Protein AF-A0A318J160-F1 (afdb_monomer)

Sequence (65 aa):
MKLCSACAPSKFRDGSSTGNGSWHGEFDRVFLPKGMFKTNGLGNLEHIETGSEDFRSYAISGDDA

Nearest PDB structures (foldseek):
  6x2o-assembly1_C  TM=2.163E-01  e=9.825E+00  Saccharomyces cerevisiae

pLDDT: mean 86.64, std 12.1, range [49.59, 98.0]

Solvent-accessible surface area (backbone atoms only — not comparable to full-atom values): 4314 Å² total; per-residue (Å²): 138,84,71,52,47,53,74,32,68,41,50,46,96,89,64,49,73,62,88,32,49,44,82,84,71,87,62,85,89,78,40,60,63,86,88,47,62,44,71,45,100,84,69,46,58,23,29,71,91,78,65,44,62,67,59,73,85,54,53,47,57,82,92,78,101

Foldseek 3Di:
DDDDLLRDDQADPVRDGPSGNDDPPPDDDFDADPPQWDQDPVRAIAGPPPRDSPRNVRGDDPVVD

Mean predicted aligned error: 7.94 Å

Organism: Burkholderia pyrrocinia (NCBI:txid60550)

Structure (mmCIF, N/CA/C/O backbone):
data_AF-A0A318J160-F1
#
_entry.id   AF-A0A318J160-F1
#
loop_
_atom_site.group_PDB
_atom_site.id
_atom_site.type_symbol
_atom_site.label_atom_id
_atom_site.label_alt_id
_atom_site.label_comp_id
_atom_site.label_asym_id
_atom_site.label_entity_id
_atom_site.label_seq_id
_atom_site.pdbx_PDB_ins_code
_atom_site.Cartn_x
_atom_site.Cartn_y
_atom_site.Cartn_z
_atom_site.occupancy
_atom_site.B_iso_or_equiv
_atom_site.auth_seq_id
_atom_site.auth_comp_id
_atom_site.auth_asym_id
_atom_site.auth_atom_id
_atom_site.pdbx_PDB_model_num
ATOM 1 N N . MET A 1 1 ? 9.254 13.853 -18.060 1.00 49.59 1 MET A N 1
ATOM 2 C CA . MET A 1 1 ? 8.548 12.910 -17.168 1.00 49.59 1 MET A CA 1
ATOM 3 C C . MET A 1 1 ? 9.492 11.746 -16.894 1.00 49.59 1 MET A C 1
ATOM 5 O O . MET A 1 1 ? 9.971 11.168 -17.860 1.00 49.59 1 MET A O 1
ATOM 9 N N . LYS A 1 2 ? 9.866 11.478 -15.637 1.00 59.19 2 LYS A N 1
ATOM 10 C CA . LYS A 1 2 ? 10.712 10.326 -15.273 1.00 59.19 2 LYS A CA 1
ATOM 11 C C . LYS A 1 2 ? 9.792 9.245 -14.704 1.00 59.19 2 LYS A C 1
ATOM 13 O O . LYS A 1 2 ? 9.012 9.547 -13.809 1.00 59.19 2 LYS A O 1
ATOM 18 N N . LEU A 1 3 ? 9.829 8.040 -15.266 1.00 65.25 3 LEU A N 1
ATOM 19 C CA . LEU A 1 3 ? 9.094 6.896 -14.722 1.00 65.25 3 LEU A CA 1
ATOM 20 C C . LEU A 1 3 ? 9.786 6.410 -13.444 1.00 65.25 3 LEU A C 1
ATOM 22 O O . LEU A 1 3 ? 11.010 6.503 -13.338 1.00 65.25 3 LEU A O 1
ATOM 26 N N . CYS A 1 4 ? 9.006 5.887 -12.496 1.00 71.81 4 CYS A N 1
ATOM 27 C CA . CYS A 1 4 ? 9.548 5.208 -11.322 1.00 71.81 4 CYS A CA 1
ATOM 28 C C . CYS A 1 4 ? 10.417 4.017 -11.768 1.00 71.81 4 CYS A C 1
ATOM 30 O O . CYS A 1 4 ? 10.100 3.400 -12.789 1.00 71.81 4 CYS A O 1
ATOM 32 N N . SER A 1 5 ? 11.488 3.661 -11.045 1.00 71.88 5 SER A N 1
ATOM 33 C CA . SER A 1 5 ? 12.359 2.553 -11.482 1.00 71.88 5 SER A CA 1
ATOM 34 C C . SER A 1 5 ? 11.595 1.231 -11.561 1.00 71.88 5 SER A C 1
ATOM 36 O O . SER A 1 5 ? 11.854 0.451 -12.464 1.00 71.88 5 SER A O 1
ATOM 38 N N . ALA A 1 6 ? 10.589 1.001 -10.711 1.00 74.69 6 ALA A N 1
ATOM 39 C CA . ALA A 1 6 ? 9.728 -0.182 -10.805 1.00 74.69 6 ALA A CA 1
ATOM 40 C C . ALA A 1 6 ? 8.839 -0.187 -12.069 1.00 74.69 6 ALA A C 1
ATOM 42 O O . ALA A 1 6 ? 8.477 -1.245 -12.573 1.00 74.69 6 ALA A O 1
ATOM 43 N N . CYS A 1 7 ? 8.507 0.996 -12.585 1.00 77.25 7 CYS A N 1
ATOM 44 C CA . CYS A 1 7 ? 7.622 1.224 -13.723 1.00 77.25 7 CYS A CA 1
ATOM 45 C C . CYS A 1 7 ? 8.391 1.298 -15.054 1.00 77.25 7 CYS A C 1
ATOM 47 O O . CYS A 1 7 ? 7.799 1.201 -16.129 1.00 77.25 7 CYS A O 1
ATOM 49 N N . ALA A 1 8 ? 9.698 1.560 -14.990 1.00 84.00 8 ALA A N 1
ATOM 50 C CA . ALA A 1 8 ? 10.552 1.695 -16.156 1.00 84.00 8 ALA A CA 1
ATOM 51 C C . ALA A 1 8 ? 10.874 0.313 -16.763 1.00 84.00 8 ALA A C 1
ATOM 53 O O . ALA A 1 8 ? 10.976 -0.673 -16.028 1.00 84.00 8 ALA A O 1
ATOM 54 N N . PRO A 1 9 ? 11.056 0.218 -18.096 1.00 88.31 9 PRO A N 1
ATOM 55 C CA . PRO A 1 9 ? 11.386 -1.041 -18.760 1.00 88.31 9 PRO A CA 1
ATOM 56 C C . PRO A 1 9 ? 12.597 -1.707 -18.112 1.00 88.31 9 PRO A C 1
ATOM 58 O O . PRO A 1 9 ? 13.623 -1.053 -17.946 1.00 88.31 9 PRO A O 1
ATOM 61 N N . SER A 1 10 ? 12.497 -2.993 -17.771 1.00 89.94 10 SER A N 1
ATOM 62 C CA . SER A 1 10 ? 13.576 -3.745 -17.109 1.00 89.94 10 SER A CA 1
ATOM 63 C C . SER A 1 10 ? 14.634 -4.278 -18.078 1.00 89.94 10 SER A C 1
ATOM 65 O O . SER A 1 10 ? 15.741 -4.621 -17.663 1.00 89.94 10 SER A O 1
ATOM 67 N N . LYS A 1 11 ? 14.310 -4.340 -19.376 1.00 91.50 11 LYS A N 1
ATOM 68 C CA . LYS A 1 11 ? 15.199 -4.836 -20.429 1.00 91.50 11 LYS A CA 1
ATOM 69 C C . LYS A 1 11 ? 15.184 -3.935 -21.659 1.00 91.50 11 LYS A C 1
ATOM 71 O O . LYS A 1 11 ? 14.138 -3.402 -22.032 1.00 91.50 11 LYS A O 1
ATOM 76 N N . PHE A 1 12 ? 16.336 -3.810 -22.306 1.00 88.62 12 PHE A N 1
ATOM 77 C CA . PHE A 1 12 ? 16.449 -3.289 -23.663 1.00 88.62 12 PHE A CA 1
ATOM 78 C C . PHE A 1 12 ? 15.977 -4.337 -24.683 1.00 88.62 12 PHE A C 1
ATOM 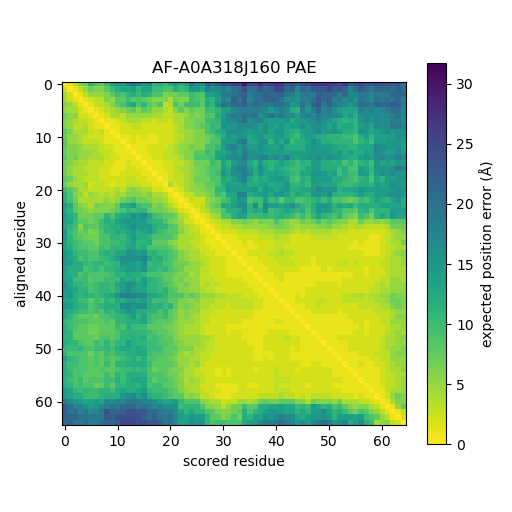80 O O . PHE A 1 12 ? 15.745 -5.501 -24.352 1.00 88.62 12 PHE A O 1
ATOM 87 N N . ARG A 1 13 ? 15.829 -3.934 -25.951 1.00 91.50 13 ARG A N 1
ATOM 88 C CA . ARG A 1 13 ? 15.352 -4.822 -27.031 1.00 91.50 13 ARG A CA 1
ATOM 89 C C . ARG A 1 13 ? 16.260 -6.035 -27.261 1.00 91.50 13 ARG A C 1
ATOM 91 O O . ARG A 1 13 ? 15.781 -7.077 -27.688 1.00 91.50 13 ARG A O 1
ATOM 98 N N . ASP A 1 14 ? 17.551 -5.894 -26.987 1.00 94.25 14 ASP A N 1
ATOM 99 C CA . ASP A 1 14 ? 18.544 -6.972 -27.066 1.00 94.25 14 ASP A CA 1
ATOM 10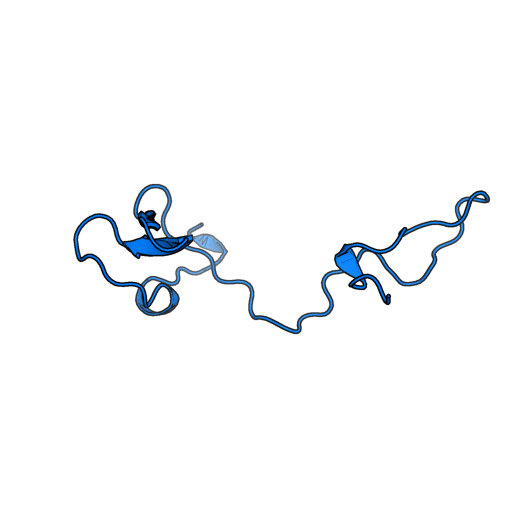0 C C . ASP A 1 14 ? 18.534 -7.903 -25.837 1.00 94.25 14 ASP A C 1
ATOM 102 O O . ASP A 1 14 ? 19.315 -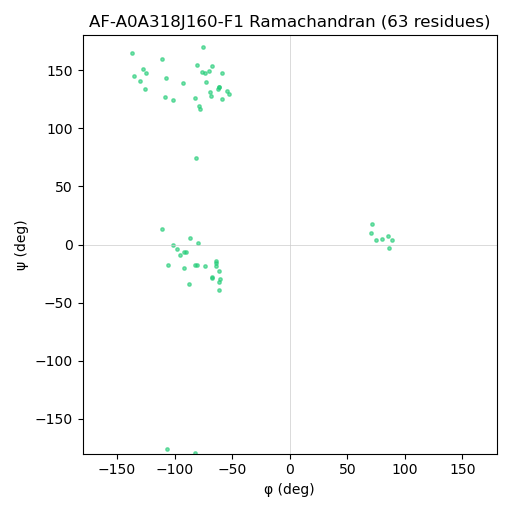8.848 -25.764 1.00 94.25 14 ASP A O 1
ATOM 106 N N . GLY A 1 15 ? 17.642 -7.654 -24.874 1.00 88.94 15 GLY A N 1
ATOM 107 C CA . GLY A 1 15 ? 17.494 -8.439 -23.655 1.00 88.94 15 GLY A CA 1
ATOM 108 C C . GLY A 1 15 ? 18.420 -8.026 -22.510 1.00 88.94 15 GLY A C 1
ATOM 109 O O . GLY A 1 15 ? 18.285 -8.589 -21.420 1.00 88.94 15 GLY A O 1
ATOM 110 N N . SER A 1 16 ? 19.314 -7.051 -22.707 1.00 93.25 16 SER A N 1
ATOM 111 C CA . SER A 1 16 ? 20.196 -6.550 -21.647 1.00 93.25 16 SER A CA 1
ATOM 112 C C . SER A 1 16 ? 19.423 -5.755 -20.584 1.00 93.25 16 SER A C 1
ATOM 114 O O . SER A 1 16 ? 18.380 -5.162 -20.865 1.00 93.25 16 SER A O 1
ATOM 116 N N . SER A 1 17 ? 19.899 -5.783 -19.335 1.00 90.12 17 SER A N 1
ATOM 117 C CA . SER A 1 17 ? 19.233 -5.119 -18.204 1.00 90.12 17 SER A CA 1
ATOM 118 C C . SER A 1 17 ? 19.391 -3.602 -18.270 1.00 90.12 17 SER A C 1
ATOM 120 O O . SER A 1 17 ? 20.471 -3.093 -18.562 1.00 90.12 17 SER A O 1
ATOM 122 N N . THR A 1 18 ? 18.329 -2.876 -17.931 1.00 87.94 18 THR A N 1
ATOM 123 C CA . THR A 1 18 ? 18.344 -1.406 -17.834 1.00 87.94 18 THR A CA 1
ATOM 124 C C . THR A 1 18 ? 18.719 -0.902 -16.438 1.00 87.94 18 THR A C 1
ATOM 126 O O . THR A 1 18 ? 18.819 0.307 -16.237 1.00 87.94 18 THR A O 1
ATOM 129 N N . GLY A 1 19 ? 18.856 -1.802 -15.456 1.00 84.44 19 GLY A N 1
ATOM 130 C CA . GLY A 1 19 ? 18.972 -1.441 -14.037 1.00 84.44 19 GLY A CA 1
ATOM 131 C C . GLY A 1 19 ? 17.654 -0.995 -13.388 1.00 84.44 19 GLY A C 1
ATOM 132 O O . GLY A 1 19 ? 17.655 -0.620 -12.220 1.00 84.44 19 GLY A O 1
ATOM 133 N N . ASN A 1 20 ? 16.536 -1.050 -14.120 1.00 85.75 20 ASN A N 1
ATOM 134 C CA . ASN A 1 20 ? 15.189 -0.757 -13.629 1.00 85.75 20 ASN A CA 1
ATOM 135 C C . ASN A 1 20 ? 14.354 -2.046 -13.472 1.00 85.75 20 ASN A C 1
ATOM 137 O O . ASN A 1 20 ? 14.832 -3.157 -13.693 1.00 85.75 20 ASN A O 1
ATOM 141 N N . GLY A 1 21 ? 13.083 -1.904 -13.102 1.00 78.81 21 GLY A N 1
ATOM 142 C CA . GLY A 1 21 ? 12.146 -2.999 -12.849 1.00 78.81 21 GLY A CA 1
ATOM 143 C C . GLY A 1 21 ? 12.209 -3.559 -11.430 1.00 78.81 21 GLY A C 1
ATOM 144 O O . GLY A 1 21 ? 11.563 -4.563 -11.142 1.00 78.81 21 GLY A O 1
ATOM 145 N N . SER A 1 22 ? 12.974 -2.926 -10.542 1.00 76.19 22 SER A N 1
ATOM 146 C CA . SER A 1 22 ? 13.029 -3.255 -9.122 1.00 76.19 22 SER A CA 1
ATOM 147 C C . SER A 1 22 ? 12.334 -2.184 -8.289 1.00 76.19 22 SER A C 1
ATOM 149 O O . SER A 1 22 ? 12.403 -0.982 -8.571 1.00 76.19 22 SER A O 1
ATOM 151 N N . TRP A 1 23 ? 11.667 -2.644 -7.230 1.00 73.06 23 TRP A N 1
ATOM 152 C CA . TRP A 1 23 ? 11.270 -1.778 -6.131 1.00 73.06 23 TRP A CA 1
ATOM 153 C C . TRP A 1 23 ? 12.525 -1.136 -5.540 1.00 73.06 23 TRP A C 1
ATOM 155 O O . TRP A 1 23 ? 13.460 -1.842 -5.170 1.00 73.06 23 TRP A O 1
ATOM 165 N N . HIS A 1 24 ? 12.549 0.190 -5.460 1.00 69.75 24 HIS A N 1
ATOM 166 C CA . HIS A 1 24 ? 13.707 0.944 -4.973 1.00 69.75 24 HIS A CA 1
ATOM 167 C C . HIS A 1 24 ? 13.714 1.120 -3.447 1.00 69.75 24 HIS A C 1
ATOM 169 O O . HIS A 1 24 ? 14.583 1.805 -2.921 1.00 69.75 24 HIS A O 1
ATOM 175 N N . GLY A 1 25 ? 12.769 0.498 -2.730 1.00 69.56 25 GLY A N 1
ATOM 176 C CA . GLY A 1 25 ? 12.767 0.490 -1.265 1.00 69.56 25 GLY A CA 1
ATOM 177 C C . GLY A 1 25 ? 12.405 1.828 -0.624 1.00 69.56 25 GLY A C 1
ATOM 178 O O . GLY A 1 25 ? 12.686 2.018 0.548 1.00 69.56 25 GLY A O 1
ATOM 179 N N . GLU A 1 26 ? 11.798 2.758 -1.367 1.00 72.00 26 GLU A N 1
ATOM 180 C CA . GLU A 1 26 ? 11.458 4.091 -0.837 1.00 72.00 26 GLU A CA 1
ATOM 181 C C . GLU A 1 26 ? 10.270 4.066 0.129 1.00 72.00 26 GLU A C 1
ATOM 183 O O . GLU A 1 26 ? 10.118 4.970 0.945 1.00 72.00 26 GLU A O 1
ATOM 188 N N . PHE A 1 27 ? 9.469 2.999 0.090 1.00 78.38 27 PHE A N 1
ATOM 189 C CA . PHE A 1 27 ? 8.450 2.739 1.098 1.00 78.38 27 PHE A CA 1
ATOM 190 C C . PHE A 1 27 ? 8.573 1.308 1.613 1.00 78.38 27 PHE A C 1
ATOM 192 O O . PHE A 1 27 ? 8.819 0.369 0.842 1.00 78.38 27 PHE A O 1
ATOM 199 N N . ASP A 1 28 ? 8.371 1.155 2.919 1.00 81.19 28 ASP A N 1
ATOM 200 C CA . ASP A 1 28 ? 8.346 -0.147 3.568 1.00 81.19 28 ASP A CA 1
ATOM 201 C C . ASP A 1 28 ? 7.210 -0.998 3.004 1.00 81.19 28 ASP A C 1
ATOM 203 O O . ASP A 1 28 ? 6.072 -0.543 2.844 1.00 81.19 28 ASP A O 1
ATOM 207 N N . ARG A 1 29 ? 7.511 -2.267 2.717 1.00 84.56 29 ARG A N 1
ATOM 208 C CA . ARG A 1 29 ? 6.477 -3.244 2.385 1.00 84.56 29 ARG A CA 1
ATOM 209 C C . ARG A 1 29 ? 5.803 -3.679 3.685 1.00 84.56 29 ARG A C 1
ATOM 211 O O . ARG A 1 29 ? 6.442 -4.299 4.527 1.00 84.56 29 ARG A O 1
ATOM 218 N N . VAL A 1 30 ? 4.514 -3.382 3.814 1.00 90.00 30 VAL A N 1
ATOM 219 C CA . VAL A 1 30 ? 3.691 -3.765 4.967 1.00 90.00 30 VAL A CA 1
ATOM 220 C C . VAL A 1 30 ? 2.719 -4.860 4.541 1.00 90.00 30 VAL A C 1
ATOM 222 O O . VAL A 1 30 ? 2.002 -4.698 3.553 1.00 90.00 30 VAL A O 1
ATOM 225 N N . PHE A 1 31 ? 2.704 -5.972 5.273 1.00 92.38 31 PHE A N 1
ATOM 226 C CA . PHE A 1 31 ? 1.719 -7.036 5.096 1.00 92.38 31 PHE A CA 1
ATOM 227 C C . PHE A 1 31 ? 0.548 -6.806 6.043 1.00 92.38 31 PHE A C 1
ATOM 229 O O . PHE A 1 31 ? 0.746 -6.410 7.191 1.00 92.38 31 PHE A O 1
ATOM 236 N N . LEU A 1 32 ? -0.665 -7.038 5.550 1.00 94.06 32 LEU A N 1
ATOM 237 C CA . LEU A 1 32 ? -1.900 -6.829 6.297 1.00 94.06 32 LEU A CA 1
ATOM 238 C C . LEU A 1 32 ? -2.728 -8.115 6.304 1.00 94.06 32 LEU A C 1
ATOM 240 O O . LEU A 1 32 ? -2.720 -8.839 5.303 1.00 94.06 32 LEU A O 1
ATOM 244 N N . PRO A 1 33 ? -3.489 -8.375 7.379 1.00 94.06 33 PRO A N 1
ATOM 245 C CA . PRO A 1 33 ? -4.425 -9.484 7.425 1.00 94.06 33 PRO A CA 1
ATOM 246 C C . PRO A 1 33 ? -5.415 -9.444 6.258 1.00 94.06 33 PRO A C 1
ATOM 248 O O . PRO A 1 33 ? -6.036 -8.415 5.958 1.00 94.06 33 PRO A O 1
ATOM 251 N N . LYS A 1 34 ? -5.587 -10.590 5.596 1.00 93.88 34 LYS A N 1
ATOM 252 C CA . LYS A 1 34 ? -6.503 -10.716 4.459 1.00 93.88 34 LYS A CA 1
ATOM 253 C C . LYS A 1 34 ? -7.943 -10.433 4.891 1.00 93.88 34 LYS A C 1
ATOM 255 O O . LYS A 1 34 ? -8.425 -10.968 5.881 1.00 93.88 34 LYS A O 1
ATOM 260 N N . GLY A 1 35 ? -8.640 -9.618 4.100 1.00 95.94 35 GLY A N 1
ATOM 261 C CA . GLY A 1 35 ? -10.066 -9.338 4.284 1.00 95.94 35 GLY A CA 1
ATOM 262 C C . GLY A 1 35 ? -10.414 -8.314 5.368 1.00 95.94 35 GLY A C 1
ATOM 263 O O . GLY A 1 35 ? -11.598 -8.104 5.591 1.00 95.94 35 GLY A O 1
ATOM 264 N N . MET A 1 36 ? -9.437 -7.659 6.010 1.00 96.56 36 MET A N 1
ATOM 265 C CA . MET A 1 36 ? -9.696 -6.672 7.078 1.00 96.56 36 MET A CA 1
ATOM 266 C C . MET A 1 36 ? -9.736 -5.212 6.602 1.00 96.56 36 MET A C 1
ATOM 268 O O . MET A 1 36 ? -10.136 -4.327 7.356 1.00 96.56 36 MET A O 1
ATOM 272 N N . PHE A 1 37 ? -9.357 -4.942 5.351 1.00 97.56 37 PHE A N 1
ATOM 273 C CA . PHE A 1 37 ? -9.270 -3.589 4.799 1.00 97.56 37 PHE A CA 1
ATOM 274 C C . PHE A 1 37 ? -10.050 -3.442 3.495 1.00 97.56 37 PHE A C 1
ATOM 276 O O . PHE A 1 37 ? -10.171 -4.387 2.712 1.00 97.56 37 PHE A O 1
ATOM 283 N N . LYS A 1 38 ? -10.534 -2.226 3.245 1.00 97.25 38 LYS A N 1
ATOM 284 C CA . LYS A 1 38 ? -11.179 -1.798 1.997 1.00 97.25 38 LYS A CA 1
ATOM 285 C C . LYS A 1 38 ? -10.681 -0.408 1.599 1.00 97.25 38 LYS A C 1
ATOM 287 O O . LYS A 1 38 ? -10.115 0.309 2.415 1.00 97.25 38 LYS A O 1
ATOM 292 N N . THR A 1 39 ? -10.925 -0.004 0.359 1.00 97.56 39 THR A N 1
ATOM 293 C CA . THR A 1 39 ? -10.746 1.394 -0.052 1.00 97.56 39 THR A CA 1
ATOM 294 C C . THR A 1 39 ? -11.987 2.196 0.343 1.00 97.56 39 THR A C 1
ATOM 296 O O . THR A 1 39 ? -13.100 1.800 -0.010 1.00 97.56 39 THR A O 1
ATOM 299 N N . ASN A 1 40 ? -11.827 3.293 1.086 1.00 96.69 40 ASN A N 1
ATOM 300 C CA . ASN A 1 40 ? -12.946 4.160 1.469 1.00 96.69 40 ASN A CA 1
ATOM 301 C C . ASN A 1 40 ? -13.326 5.150 0.350 1.00 96.69 40 ASN A C 1
ATOM 303 O O . ASN A 1 40 ? -12.731 5.165 -0.728 1.00 96.69 40 ASN A O 1
ATOM 307 N N . GLY A 1 41 ? -14.330 5.997 0.602 1.00 96.81 41 GLY A N 1
ATOM 308 C CA . GLY A 1 41 ? -14.836 6.961 -0.386 1.00 96.81 41 GLY A CA 1
ATOM 309 C C . GLY A 1 41 ? -13.835 8.041 -0.818 1.00 96.81 41 GLY A C 1
ATOM 310 O O . GLY A 1 41 ? -14.068 8.701 -1.827 1.00 96.81 41 GLY A O 1
ATOM 311 N N . LEU A 1 42 ? -12.730 8.214 -0.084 1.00 96.81 42 LEU A N 1
ATOM 312 C CA . LEU A 1 42 ? -11.650 9.155 -0.399 1.00 96.81 42 LEU A CA 1
ATOM 313 C C . LEU A 1 42 ? -10.464 8.482 -1.107 1.00 96.81 42 LEU A C 1
ATOM 315 O O . LEU A 1 42 ? -9.528 9.167 -1.512 1.00 96.81 42 LEU A O 1
ATOM 319 N N . GLY A 1 43 ? -10.500 7.157 -1.279 1.00 95.12 43 GLY A N 1
ATOM 320 C CA . GLY A 1 43 ? -9.403 6.391 -1.869 1.00 95.12 43 GLY A CA 1
ATOM 321 C C . GLY A 1 43 ? -8.358 5.897 -0.863 1.00 95.12 43 GLY A C 1
ATOM 322 O O . GLY A 1 43 ? -7.381 5.276 -1.280 1.00 95.12 43 GLY A O 1
ATOM 323 N N . ASN A 1 44 ? -8.555 6.124 0.438 1.00 96.62 44 ASN A N 1
ATOM 324 C CA . ASN A 1 44 ? -7.647 5.646 1.479 1.00 96.62 44 ASN A CA 1
ATOM 325 C C . ASN A 1 44 ? -7.908 4.173 1.807 1.00 96.62 44 ASN A C 1
ATOM 327 O O . ASN A 1 44 ? -9.019 3.665 1.636 1.00 96.62 44 ASN A O 1
ATOM 331 N N . LEU A 1 45 ? -6.876 3.489 2.300 1.00 96.38 45 LEU A N 1
ATOM 332 C CA . LEU A 1 45 ? -7.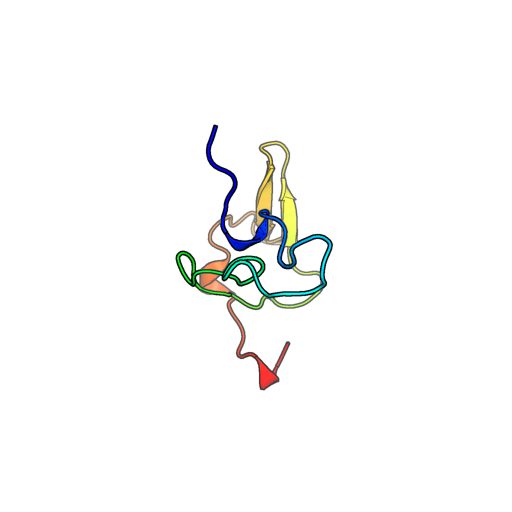006 2.145 2.852 1.00 96.38 45 LEU A CA 1
ATOM 333 C C . LEU A 1 45 ? -7.584 2.241 4.270 1.00 96.38 45 LEU A C 1
ATOM 335 O O . LEU A 1 45 ? -6.975 2.856 5.137 1.00 96.38 45 LEU A O 1
ATOM 339 N N . GLU A 1 46 ? -8.743 1.633 4.495 1.00 97.94 46 GLU A N 1
ATOM 340 C CA . GLU A 1 46 ? -9.533 1.756 5.721 1.00 97.94 46 GLU A CA 1
AT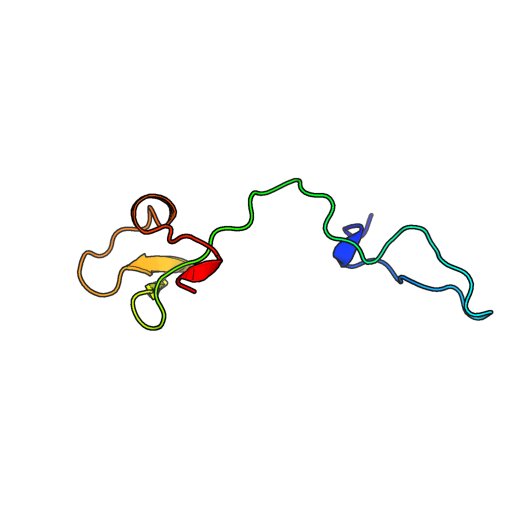OM 341 C C . GLU A 1 46 ? -9.839 0.374 6.307 1.00 97.94 46 GLU A C 1
ATOM 343 O O . GLU A 1 46 ? -10.265 -0.541 5.592 1.00 97.94 46 GLU A O 1
ATOM 348 N N . HIS A 1 47 ? -9.642 0.224 7.617 1.00 98.00 47 HIS A N 1
ATOM 349 C CA . HIS A 1 47 ? -10.017 -0.975 8.356 1.00 98.00 47 HIS A CA 1
ATOM 350 C C . HIS A 1 47 ? -11.544 -1.108 8.433 1.00 98.00 47 HIS A C 1
ATOM 352 O O . HIS A 1 47 ? -12.236 -0.185 8.869 1.00 98.00 47 HIS A O 1
ATOM 358 N N . ILE A 1 48 ? -12.078 -2.266 8.038 1.00 97.88 48 ILE A N 1
ATOM 359 C CA . ILE A 1 48 ? -13.521 -2.464 7.818 1.00 97.88 48 ILE A CA 1
ATOM 360 C C . ILE A 1 48 ? -14.344 -2.238 9.092 1.00 97.88 48 ILE A C 1
ATOM 362 O O . ILE A 1 48 ? -15.429 -1.665 9.006 1.00 97.88 48 ILE A O 1
ATOM 366 N N . GLU A 1 49 ? -13.846 -2.671 10.252 1.00 97.25 49 GLU A N 1
ATOM 367 C CA . GLU A 1 49 ? -14.615 -2.616 11.505 1.00 97.25 49 GLU A CA 1
ATOM 368 C C . GLU A 1 49 ? -14.475 -1.284 12.246 1.00 97.25 49 GLU A C 1
ATOM 370 O O . GLU A 1 49 ? -15.414 -0.840 12.901 1.00 97.25 49 GLU A O 1
ATOM 375 N N . THR A 1 50 ? -13.302 -0.650 12.170 1.00 97.25 50 THR A N 1
ATOM 376 C CA . THR A 1 50 ? -12.975 0.529 12.994 1.00 97.25 50 THR A CA 1
ATOM 377 C C . THR A 1 50 ?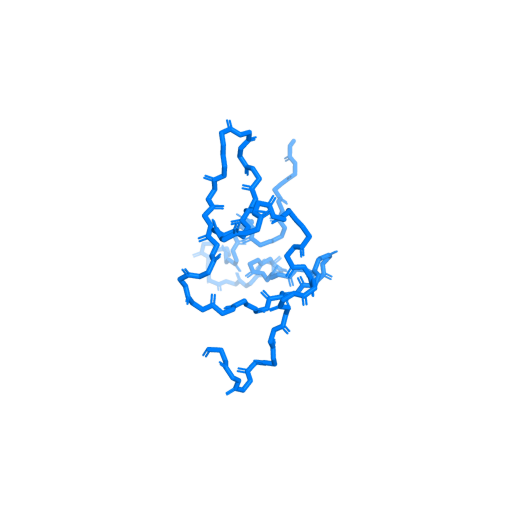 -13.004 1.833 12.210 1.00 97.25 50 THR A C 1
ATOM 379 O O . THR A 1 50 ? -13.044 2.898 12.820 1.00 97.25 50 THR A O 1
ATOM 382 N N . GLY A 1 51 ? -12.946 1.773 10.877 1.00 96.44 51 GLY A N 1
ATOM 383 C CA . GLY A 1 51 ? -12.744 2.952 10.038 1.00 96.44 51 GLY A CA 1
ATOM 384 C C . GLY A 1 51 ? -11.332 3.544 10.137 1.00 96.44 51 GLY A C 1
ATOM 385 O O . GLY A 1 51 ? -11.103 4.650 9.663 1.00 96.44 51 GLY A O 1
ATOM 386 N N . SER A 1 52 ? -10.380 2.852 10.778 1.00 97.12 52 SER A N 1
ATOM 387 C CA . SER A 1 52 ? -9.010 3.356 10.916 1.00 97.12 52 SER A CA 1
ATOM 388 C C . SER A 1 52 ? -8.287 3.368 9.570 1.00 97.12 52 SER A C 1
ATOM 390 O O . SER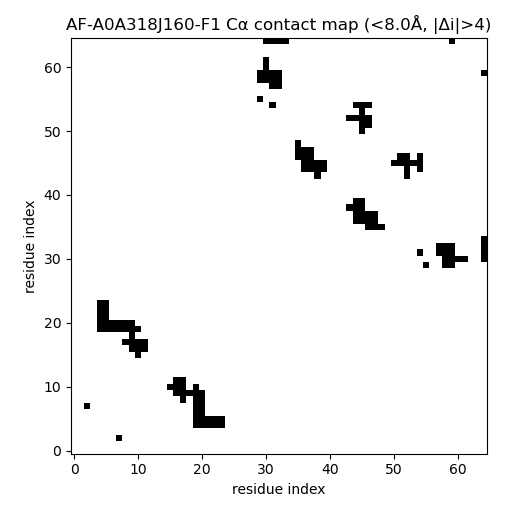 A 1 52 ? -8.253 2.354 8.874 1.00 97.12 52 SER A O 1
ATOM 392 N N . GLU A 1 53 ? -7.654 4.492 9.241 1.00 97.12 53 GLU A N 1
ATOM 393 C CA . GLU A 1 53 ? -6.756 4.623 8.085 1.00 97.12 53 GLU A CA 1
ATOM 394 C C . GLU A 1 53 ? -5.283 4.333 8.446 1.00 97.12 53 GLU A C 1
ATOM 396 O O . GLU A 1 53 ? -4.419 4.247 7.569 1.00 97.12 53 GLU A O 1
ATOM 401 N N . ASP A 1 54 ? -4.972 4.138 9.735 1.00 96.44 54 ASP A N 1
ATOM 402 C CA . ASP A 1 54 ? -3.629 3.762 10.188 1.00 96.44 54 ASP A CA 1
ATOM 403 C C . ASP A 1 54 ? -3.397 2.251 10.039 1.00 96.44 54 ASP A C 1
ATOM 405 O O . ASP A 1 54 ? -3.390 1.483 11.006 1.00 96.44 54 ASP A O 1
ATOM 409 N N . PHE A 1 55 ? -3.194 1.812 8.796 1.00 94.19 55 PHE A N 1
ATOM 410 C CA . PHE A 1 55 ? -2.962 0.403 8.470 1.00 94.19 55 PHE A CA 1
ATOM 411 C C . PHE A 1 55 ? -1.698 -0.180 9.125 1.00 94.19 55 PHE A C 1
ATOM 413 O O . PHE A 1 55 ? -1.611 -1.393 9.304 1.00 94.19 55 PHE A O 1
ATOM 420 N N . ARG A 1 56 ? -0.717 0.652 9.510 1.00 94.31 56 ARG A N 1
ATOM 421 C CA . ARG A 1 56 ? 0.547 0.174 10.102 1.00 94.31 56 ARG A CA 1
ATOM 422 C C . ARG A 1 56 ? 0.342 -0.446 11.478 1.00 94.31 56 ARG A C 1
ATOM 424 O O . ARG A 1 56 ? 1.076 -1.361 11.835 1.00 94.31 56 ARG A O 1
ATOM 431 N N . SER A 1 57 ? -0.677 -0.001 12.209 1.00 95.75 57 SER A N 1
ATOM 432 C CA . SER A 1 57 ? -1.054 -0.585 13.501 1.00 95.75 57 SER A CA 1
ATOM 433 C C . SER A 1 57 ? -1.540 -2.042 13.406 1.00 95.75 57 SER A C 1
ATOM 435 O O . SER A 1 57 ? -1.544 -2.747 14.412 1.00 95.75 57 SER A O 1
ATOM 437 N N . TYR A 1 58 ? -1.882 -2.511 12.201 1.00 94.94 58 TYR A N 1
ATOM 438 C CA . TYR A 1 58 ? -2.354 -3.871 11.919 1.00 94.94 58 TYR A CA 1
ATOM 439 C C . TYR A 1 58 ? -1.337 -4.701 11.118 1.00 94.94 58 TYR A C 1
ATOM 441 O O . TYR A 1 58 ? -1.696 -5.734 10.553 1.00 94.94 58 TYR A O 1
ATOM 449 N N . ALA A 1 59 ? -0.087 -4.239 11.009 1.00 94.94 59 ALA A N 1
ATOM 450 C CA . ALA A 1 59 ? 0.946 -4.940 10.259 1.00 94.94 59 ALA A CA 1
ATOM 451 C C . ALA A 1 59 ? 1.221 -6.335 10.847 1.00 94.94 59 ALA A C 1
ATOM 453 O O . ALA A 1 59 ? 1.379 -6.487 12.058 1.00 94.94 59 ALA A O 1
ATOM 454 N N . ILE A 1 60 ? 1.325 -7.338 9.975 1.00 94.44 60 ILE A N 1
ATOM 455 C CA . ILE A 1 60 ? 1.706 -8.712 10.332 1.00 94.44 60 ILE A CA 1
ATOM 456 C C . ILE A 1 60 ? 3.090 -9.056 9.786 1.00 94.44 60 ILE A C 1
ATOM 458 O O . ILE A 1 60 ? 3.592 -8.407 8.861 1.00 94.44 60 ILE A O 1
ATOM 462 N N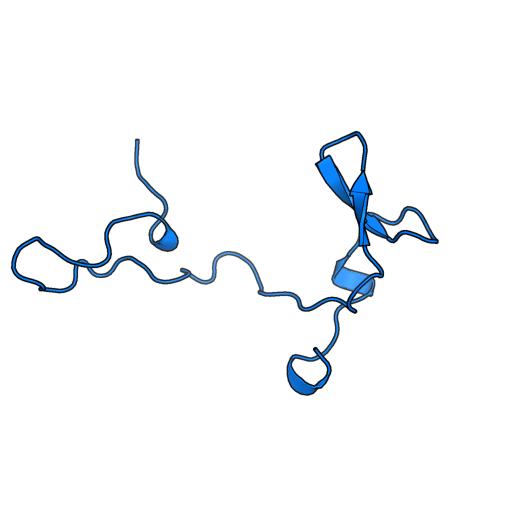 . SER A 1 61 ? 3.720 -10.075 10.375 1.00 88.88 61 SER A N 1
ATOM 463 C CA . SER A 1 61 ? 4.986 -10.587 9.862 1.00 88.88 61 SER A CA 1
ATOM 464 C C . SER A 1 61 ? 4.773 -11.265 8.502 1.00 88.88 61 SER A C 1
ATOM 466 O O . SER A 1 61 ? 3.682 -11.743 8.192 1.00 88.88 61 SER A O 1
ATOM 468 N N . GLY A 1 62 ? 5.816 -11.296 7.668 1.00 72.31 62 GLY A N 1
ATOM 469 C CA . GLY A 1 62 ? 5.744 -11.941 6.353 1.00 72.31 62 GLY A CA 1
ATOM 470 C C . GLY A 1 62 ? 5.506 -13.454 6.418 1.00 72.31 62 GLY A C 1
ATOM 471 O O . GLY A 1 62 ? 5.055 -14.022 5.428 1.00 72.31 62 GLY A O 1
A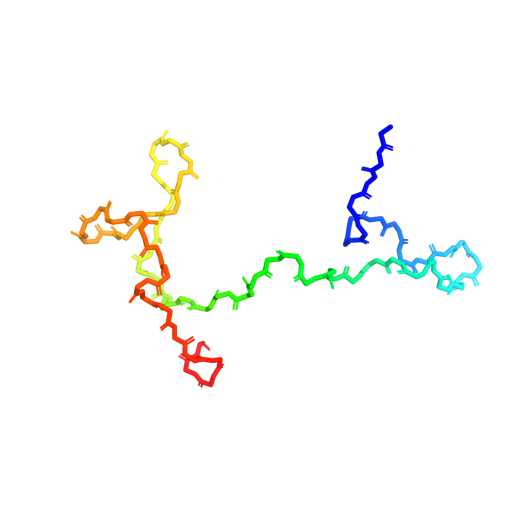TOM 472 N N . ASP A 1 63 ? 5.768 -14.083 7.567 1.00 70.62 63 ASP A N 1
ATOM 473 C CA . ASP A 1 63 ? 5.532 -15.513 7.798 1.00 70.62 63 ASP A CA 1
ATOM 474 C C . ASP A 1 63 ? 4.054 -15.812 8.121 1.00 70.62 63 ASP A C 1
ATOM 476 O O . ASP A 1 63 ? 3.604 -16.947 7.968 1.00 70.62 63 ASP A O 1
ATOM 480 N N . ASP A 1 64 ? 3.290 -14.784 8.508 1.00 59.34 64 ASP A N 1
ATOM 481 C CA . ASP A 1 64 ? 1.873 -14.868 8.886 1.00 59.34 64 ASP A CA 1
ATOM 482 C C . ASP A 1 64 ? 0.912 -14.393 7.767 1.00 59.34 64 ASP A C 1
ATOM 484 O O . ASP A 1 64 ? -0.307 -14.381 7.963 1.00 59.34 64 ASP A O 1
ATOM 488 N N . ALA A 1 65 ? 1.445 -13.957 6.612 1.00 57.22 65 ALA A N 1
ATOM 489 C CA . ALA A 1 65 ? 0.720 -13.241 5.547 1.00 57.22 65 ALA A CA 1
ATOM 490 C C . ALA A 1 65 ? 0.038 -14.117 4.474 1.00 57.22 65 ALA A C 1
ATOM 492 O O . ALA A 1 65 ? 0.637 -15.076 3.944 1.00 57.22 65 ALA A O 1
#

Radius of gyration: 16.86 Å; Cα contacts (8 Å, |Δi|>4): 75; chains: 1; bounding box: 35×28×41 Å

Secondary structure (DSSP, 8-state):
-PPPTTTS-SB-TTS-B-S-SS--SSS---B--TTSEEE-TTS-EEETTT----GGGG-B-TT--